Protein AF-A0A6B2CI81-F1 (afdb_monomer)

Foldseek 3Di:
DKDQDPQWIWDDDLVLNQWIWTFGCVCPPVTDTDIDRNQDCPHPPNVVDDHPPDDDHPVVVVVSVVVLVVVCVVVVHDSPDVDDDVVNVVQVVLVVVQVVVCVVVVHHDDRDD

Nearest PDB structures (foldseek):
  4h3v-assembly1_A  TM=9.592E-01  e=4.380E-09  Kribbella flavida DSM 17836
  5ya8-assembly1_D  TM=8.855E-01  e=7.552E-05  Paracoccus laeviglucosivorans
  6ktk-assembly1_A  TM=8.842E-01  e=1.184E-04  Paracoccus laeviglucosivorans
  5yaq-assembly1_D  TM=8.854E-01  e=1.739E-04  Paracoccus laeviglucosivorans
  5yab-assembly1_A  TM=8.801E-01  e=2.398E-04  Paracoccus laeviglucosivorans

Structure (mmCIF, N/CA/C/O backbone):
data_AF-A0A6B2CI81-F1
#
_entry.id   AF-A0A6B2CI81-F1
#
loop_
_atom_site.group_PDB
_atom_site.id
_atom_site.type_symbol
_atom_site.label_atom_id
_atom_site.label_alt_id
_atom_site.label_comp_id
_atom_site.label_asym_id
_atom_site.label_entity_id
_atom_site.label_seq_id
_atom_site.pdbx_PDB_ins_code
_atom_site.Cartn_x
_atom_site.Cartn_y
_atom_site.Cartn_z
_atom_site.occupancy
_atom_site.B_iso_or_equiv
_atom_site.auth_seq_id
_atom_site.auth_comp_id
_atom_site.auth_asym_id
_atom_site.auth_atom_id
_atom_site.pdbx_PDB_model_num
ATOM 1 N N . ILE A 1 1 ? -5.076 5.529 5.534 1.00 97.69 1 ILE A N 1
ATOM 2 C CA . ILE A 1 1 ? -4.877 4.213 6.193 1.00 97.69 1 ILE A CA 1
ATOM 3 C C . ILE A 1 1 ? -3.874 4.393 7.318 1.00 97.69 1 ILE A C 1
ATOM 5 O O . ILE A 1 1 ? -2.882 5.082 7.120 1.00 97.69 1 ILE A O 1
ATOM 9 N N . GLU A 1 2 ? -4.123 3.776 8.468 1.00 98.19 2 GLU A N 1
ATOM 10 C CA . GLU A 1 2 ? -3.184 3.719 9.588 1.00 98.19 2 GLU A CA 1
ATOM 11 C C . GLU A 1 2 ? -3.123 2.287 10.114 1.00 98.19 2 GLU A C 1
ATOM 13 O O . GLU A 1 2 ? -4.158 1.633 10.242 1.00 98.19 2 GLU A O 1
ATOM 18 N N . VAL A 1 3 ? -1.917 1.805 10.404 1.00 98.31 3 VAL A N 1
ATOM 19 C CA . VAL A 1 3 ? -1.693 0.495 11.020 1.00 98.31 3 VAL A CA 1
ATOM 20 C C . VAL A 1 3 ? -0.837 0.700 12.260 1.00 98.31 3 VAL A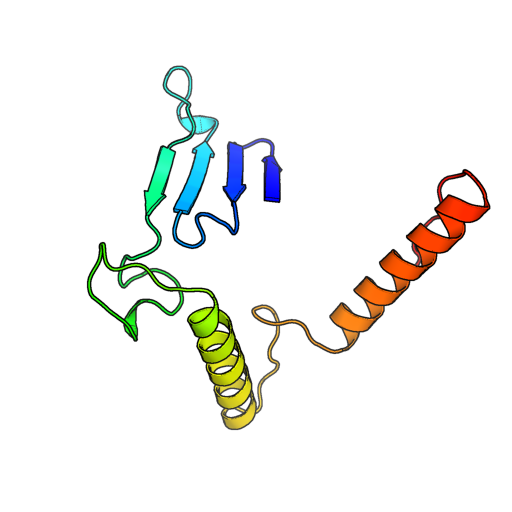 C 1
ATOM 22 O O . VAL A 1 3 ? 0.234 1.297 12.175 1.00 98.31 3 VAL A O 1
ATOM 25 N N . ASN A 1 4 ? -1.320 0.200 13.396 1.00 97.88 4 ASN A N 1
ATOM 26 C CA . ASN A 1 4 ? -0.668 0.291 14.699 1.00 97.88 4 ASN A CA 1
ATOM 27 C C . ASN A 1 4 ? -0.305 -1.115 15.180 1.00 97.88 4 ASN A C 1
ATOM 29 O O . ASN A 1 4 ? -1.167 -1.992 15.234 1.00 97.88 4 ASN A O 1
ATOM 33 N N . GLY A 1 5 ? 0.961 -1.324 15.530 1.00 97.06 5 GLY A N 1
ATOM 34 C CA . GLY A 1 5 ? 1.477 -2.580 16.062 1.00 97.06 5 GLY A CA 1
ATOM 35 C C . GLY A 1 5 ? 2.374 -2.354 17.276 1.00 97.06 5 GLY A C 1
ATOM 36 O O . GLY A 1 5 ? 2.690 -1.225 17.642 1.00 97.06 5 GLY A O 1
ATOM 37 N N . SER A 1 6 ? 2.819 -3.442 17.903 1.00 95.94 6 SER A N 1
ATOM 38 C CA . SER A 1 6 ? 3.682 -3.387 19.093 1.00 95.94 6 SER A CA 1
ATOM 39 C C . SER A 1 6 ? 5.051 -2.747 18.840 1.00 95.94 6 SER A C 1
ATOM 41 O O . SER A 1 6 ? 5.685 -2.274 19.777 1.00 95.94 6 SER A O 1
ATOM 43 N N . GLU A 1 7 ? 5.517 -2.732 17.590 1.00 96.19 7 GLU A N 1
ATOM 44 C CA . GLU A 1 7 ? 6.834 -2.203 17.212 1.00 96.19 7 GLU A CA 1
ATOM 45 C C . GLU A 1 7 ? 6.781 -0.799 16.594 1.00 96.19 7 GLU A C 1
ATOM 47 O O . GLU A 1 7 ? 7.825 -0.216 16.289 1.00 96.19 7 GLU A O 1
ATOM 52 N N . GLY A 1 8 ? 5.586 -0.231 16.425 1.00 96.62 8 GLY A N 1
ATOM 53 C CA . GLY A 1 8 ? 5.400 1.084 15.826 1.00 96.62 8 GLY A CA 1
ATOM 54 C C . GLY A 1 8 ? 4.134 1.193 14.987 1.00 96.62 8 GLY A C 1
ATOM 55 O O . GLY A 1 8 ? 3.261 0.321 15.011 1.00 96.62 8 GLY A O 1
ATOM 56 N N . SER A 1 9 ? 4.070 2.271 14.215 1.00 97.56 9 SER A N 1
ATOM 57 C CA . SER A 1 9 ? 2.898 2.652 13.437 1.00 97.56 9 SER A CA 1
ATOM 58 C C . SER A 1 9 ? 3.283 3.162 12.055 1.00 97.56 9 SER A C 1
ATOM 60 O O . SER A 1 9 ? 4.324 3.796 11.874 1.00 97.56 9 SER A O 1
ATOM 62 N N . ILE A 1 10 ? 2.412 2.938 11.074 1.00 98.12 10 ILE A N 1
ATOM 63 C CA . ILE A 1 10 ? 2.535 3.516 9.732 1.00 98.12 10 ILE A CA 1
ATOM 64 C C . ILE A 1 10 ? 1.243 4.217 9.324 1.00 98.12 10 ILE A C 1
ATOM 66 O O . ILE A 1 10 ? 0.150 3.742 9.640 1.00 98.12 10 ILE A O 1
ATOM 70 N N . ARG A 1 11 ? 1.364 5.334 8.601 1.00 98.44 11 ARG A N 1
ATOM 71 C CA . ARG A 1 11 ? 0.233 6.079 8.033 1.00 98.44 11 ARG A CA 1
ATOM 72 C C . ARG A 1 11 ? 0.457 6.384 6.564 1.00 98.44 11 ARG A C 1
ATOM 74 O O . ARG A 1 11 ? 1.562 6.718 6.140 1.00 98.44 11 ARG A O 1
ATOM 81 N N . PHE A 1 12 ? -0.629 6.286 5.813 1.00 98.50 12 PHE A N 1
ATOM 82 C CA . PHE A 1 12 ? -0.697 6.592 4.394 1.00 98.50 12 PHE A CA 1
ATOM 83 C C . PHE A 1 12 ? -1.951 7.414 4.094 1.00 98.50 12 PHE A C 1
ATOM 85 O O . PHE A 1 12 ? -3.045 7.084 4.567 1.00 98.50 12 PHE A O 1
ATOM 92 N N . ASP A 1 13 ? -1.790 8.437 3.263 1.00 98.00 13 ASP A N 1
ATOM 93 C CA . ASP A 1 13 ? -2.850 9.317 2.782 1.00 98.00 13 ASP A CA 1
ATOM 94 C C . ASP A 1 13 ? -2.778 9.395 1.253 1.00 98.00 13 ASP A C 1
ATOM 96 O O . ASP A 1 13 ? -1.734 9.727 0.692 1.00 98.00 13 ASP A O 1
ATOM 100 N N . LEU A 1 14 ? -3.887 9.088 0.576 1.00 97.38 14 LEU A N 1
ATOM 101 C CA . LEU A 1 14 ? -3.940 9.070 -0.884 1.00 97.38 14 LEU A CA 1
ATOM 102 C C . LEU A 1 14 ? -3.723 10.465 -1.487 1.00 97.38 14 LEU A C 1
ATOM 104 O O . LEU A 1 14 ? -3.135 10.570 -2.561 1.00 97.38 14 LEU A O 1
ATOM 108 N N . GLU A 1 15 ? -4.119 11.537 -0.793 1.00 97.44 15 GLU A N 1
ATOM 109 C CA . GLU A 1 15 ? -3.866 12.912 -1.251 1.00 97.44 15 GLU A CA 1
ATOM 110 C C . GLU A 1 15 ? -2.365 13.249 -1.270 1.00 97.44 15 GLU A C 1
ATOM 112 O O . GLU A 1 15 ? -1.926 14.155 -1.979 1.00 97.44 15 GLU A O 1
ATOM 117 N N . ARG A 1 16 ? -1.556 12.480 -0.531 1.00 97.44 16 ARG A N 1
ATOM 118 C CA . ARG A 1 16 ? -0.091 12.542 -0.505 1.00 97.44 16 ARG A CA 1
ATOM 119 C C . ARG A 1 16 ? 0.500 11.187 -0.901 1.00 97.44 16 ARG A C 1
ATOM 121 O O . ARG A 1 16 ? 1.350 10.649 -0.202 1.00 97.44 16 ARG 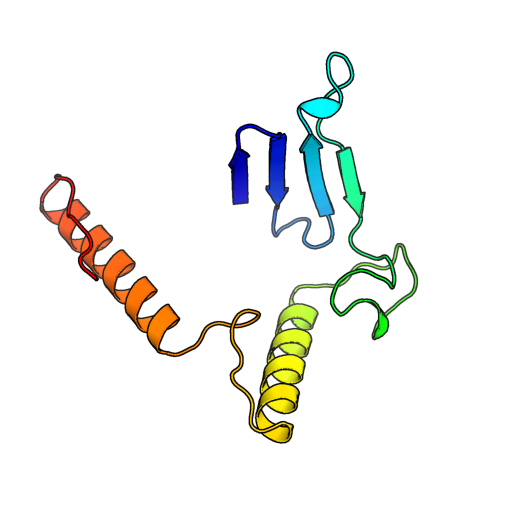A O 1
ATOM 128 N N . ILE A 1 17 ? 0.089 10.654 -2.057 1.00 97.00 17 ILE A N 1
ATOM 129 C CA . ILE A 1 17 ? 0.394 9.285 -2.536 1.00 97.00 17 ILE A CA 1
ATOM 130 C C . ILE A 1 17 ? 1.886 8.880 -2.520 1.00 97.00 17 ILE A C 1
ATOM 132 O O . ILE A 1 17 ? 2.206 7.695 -2.489 1.00 97.00 17 ILE A O 1
ATOM 136 N N . ASN A 1 18 ? 2.811 9.844 -2.522 1.00 98.12 18 ASN A N 1
ATOM 137 C CA . ASN A 1 18 ? 4.258 9.601 -2.502 1.00 98.12 18 ASN A CA 1
ATOM 138 C C . ASN A 1 18 ? 4.863 9.650 -1.094 1.00 98.12 18 ASN A C 1
ATOM 140 O O . ASN A 1 18 ? 6.082 9.584 -0.957 1.00 98.12 18 ASN A O 1
ATOM 144 N N . GLU A 1 19 ? 4.060 9.823 -0.050 1.00 98.31 19 GLU A N 1
ATOM 145 C CA . GLU A 1 19 ? 4.522 9.968 1.324 1.00 98.31 19 GLU A CA 1
ATOM 146 C C . GLU A 1 19 ? 4.049 8.783 2.169 1.00 98.31 19 GLU A C 1
ATOM 148 O O . GLU A 1 19 ? 2.879 8.404 2.149 1.00 98.31 19 GLU A O 1
ATOM 153 N N . LEU A 1 20 ? 4.971 8.206 2.940 1.00 98.31 20 LEU A N 1
ATOM 154 C CA . LEU A 1 20 ? 4.657 7.236 3.984 1.00 98.31 20 LEU A CA 1
ATOM 155 C C . LEU A 1 20 ? 5.172 7.774 5.313 1.00 98.31 20 LEU A C 1
ATOM 157 O O . LEU A 1 20 ? 6.359 8.083 5.442 1.00 98.31 20 LEU A O 1
ATOM 161 N N . GLU A 1 21 ? 4.303 7.880 6.308 1.00 98.31 21 GLU A N 1
ATOM 162 C CA . GLU A 1 21 ? 4.712 8.271 7.653 1.00 98.31 21 GLU A CA 1
ATOM 163 C C . GLU A 1 21 ? 4.980 7.018 8.482 1.00 98.31 21 GLU A C 1
ATOM 165 O O . GLU A 1 21 ? 4.153 6.107 8.534 1.00 98.31 21 GLU A O 1
ATOM 170 N N . VAL A 1 22 ? 6.141 6.967 9.133 1.00 97.69 22 VAL A N 1
ATOM 171 C CA . VAL A 1 22 ? 6.593 5.806 9.905 1.00 97.69 22 VAL A CA 1
ATOM 172 C C . VAL A 1 22 ? 7.010 6.246 11.299 1.00 97.69 22 VAL A C 1
ATOM 174 O O . VAL A 1 22 ? 7.849 7.130 11.447 1.00 97.69 22 VAL A O 1
ATOM 177 N N . HIS A 1 23 ? 6.462 5.599 12.318 1.00 96.94 23 HIS A N 1
ATOM 178 C CA . HIS A 1 23 ? 6.887 5.688 13.713 1.00 96.94 23 HIS A CA 1
ATOM 179 C C . HIS A 1 23 ? 7.391 4.311 14.142 1.00 96.94 23 HIS A C 1
ATOM 181 O O . HIS A 1 23 ? 6.720 3.316 13.883 1.00 96.94 23 HIS A O 1
ATOM 187 N N . LEU A 1 24 ? 8.569 4.234 14.766 1.00 96.56 24 LEU A N 1
ATOM 188 C CA . LEU A 1 24 ? 9.095 2.979 15.305 1.00 96.56 24 LEU A CA 1
ATOM 189 C C . LEU A 1 24 ? 9.294 3.105 16.815 1.00 96.56 24 LEU A C 1
ATOM 191 O O . LEU A 1 24 ? 9.990 4.005 17.282 1.00 96.56 24 LEU A O 1
ATOM 195 N N . ALA A 1 25 ? 8.751 2.157 17.577 1.00 93.38 25 ALA A N 1
ATOM 196 C CA . ALA A 1 25 ? 8.841 2.146 19.037 1.00 93.38 25 ALA A CA 1
ATOM 197 C C . ALA A 1 25 ? 10.292 2.024 19.538 1.00 93.38 25 ALA A C 1
ATOM 199 O O . ALA A 1 25 ? 10.641 2.569 20.584 1.00 93.38 25 ALA A O 1
ATOM 200 N N . LYS A 1 26 ? 11.164 1.367 18.760 1.00 94.19 26 LYS A N 1
ATOM 201 C CA . LYS A 1 26 ? 12.596 1.222 19.075 1.00 94.19 26 LYS A CA 1
ATOM 202 C C . LYS A 1 26 ? 13.359 2.550 19.142 1.00 94.19 26 LYS A C 1
ATOM 204 O O . LYS A 1 26 ? 14.455 2.575 19.690 1.00 94.19 26 LYS A O 1
ATOM 209 N N . ASP A 1 27 ? 12.796 3.625 18.585 1.00 91.56 27 ASP A N 1
ATOM 210 C CA . ASP A 1 27 ? 13.411 4.955 18.599 1.00 91.56 27 ASP A CA 1
ATOM 211 C C . ASP A 1 27 ? 13.248 5.643 19.983 1.00 91.56 27 ASP A C 1
ATOM 213 O O . ASP A 1 27 ? 13.840 6.694 20.232 1.00 91.56 27 ASP A O 1
ATOM 217 N N . GLY A 1 28 ? 12.496 5.034 20.917 1.00 89.44 28 GLY A N 1
ATOM 218 C CA . GLY A 1 28 ? 12.437 5.421 22.330 1.00 89.44 28 GLY A CA 1
ATOM 219 C C . GLY A 1 28 ? 11.877 6.826 22.567 1.00 89.44 28 GLY A C 1
ATOM 220 O O . GLY A 1 28 ? 10.848 7.205 22.008 1.00 89.44 28 GLY A O 1
ATOM 221 N N . GLU A 1 29 ? 12.559 7.614 23.401 1.00 87.25 29 GLU A N 1
ATOM 222 C CA . GLU A 1 29 ? 12.161 8.994 23.734 1.00 87.25 29 GLU A CA 1
ATOM 223 C C . GLU A 1 29 ? 12.236 9.960 22.540 1.00 87.25 29 GLU A C 1
ATOM 225 O O . GLU A 1 29 ? 11.590 11.004 22.551 1.00 87.25 29 GLU A O 1
ATOM 230 N N . LEU A 1 30 ? 12.981 9.603 21.488 1.00 85.81 30 LEU A N 1
ATOM 231 C CA . LEU A 1 30 ? 13.046 10.356 20.231 1.00 85.81 30 LEU A CA 1
ATOM 232 C C . LEU A 1 30 ? 12.046 9.833 19.191 1.00 85.81 30 LEU A C 1
ATOM 234 O O . LEU A 1 30 ? 12.108 10.219 18.021 1.00 85.81 30 LEU A O 1
ATOM 238 N N . SER A 1 31 ? 11.145 8.931 19.589 1.00 86.94 31 SER A N 1
ATOM 239 C CA . SER A 1 31 ? 10.180 8.349 18.668 1.00 86.94 31 SER A CA 1
ATOM 240 C C . SER A 1 31 ? 9.148 9.388 18.220 1.00 86.94 31 SER A C 1
ATOM 242 O O . SER A 1 31 ? 8.569 10.141 18.999 1.00 86.94 31 SER A O 1
ATOM 244 N N . GLY A 1 32 ? 8.923 9.424 16.913 1.00 93.19 32 GLY A N 1
ATOM 245 C CA . GLY A 1 32 ? 7.991 10.320 16.246 1.00 93.19 32 GLY A CA 1
ATOM 246 C C . GLY A 1 32 ? 7.725 9.807 14.838 1.00 93.19 32 GLY A C 1
ATOM 247 O O . GLY A 1 32 ? 8.501 9.007 14.305 1.00 93.19 32 GLY A O 1
ATOM 248 N N . PHE A 1 33 ? 6.619 10.236 14.234 1.00 96.69 33 PHE A N 1
ATOM 249 C CA . PHE A 1 33 ? 6.405 9.961 12.819 1.00 96.69 33 PHE A CA 1
ATOM 250 C C . PHE A 1 33 ? 7.456 10.712 12.005 1.00 96.69 33 PHE A C 1
ATOM 252 O O . PHE A 1 33 ? 7.563 11.936 12.071 1.00 96.69 33 PHE A O 1
ATOM 259 N N . ARG A 1 34 ? 8.228 9.969 11.215 1.00 96.12 34 ARG A N 1
ATOM 260 C CA . ARG A 1 34 ? 9.066 10.528 10.158 1.00 96.12 34 ARG A CA 1
ATOM 261 C C . ARG A 1 34 ? 8.404 10.286 8.816 1.00 96.12 34 ARG A C 1
ATOM 263 O O . ARG A 1 34 ? 7.888 9.201 8.549 1.00 96.12 34 ARG A O 1
ATOM 270 N N . ARG A 1 35 ? 8.469 11.292 7.953 1.00 97.31 35 ARG A N 1
ATOM 271 C CA . ARG A 1 35 ? 7.977 11.197 6.585 1.00 97.31 35 ARG A CA 1
ATOM 272 C C . ARG A 1 35 ? 9.048 10.606 5.675 1.00 97.31 35 ARG A C 1
ATOM 274 O O . ARG A 1 35 ? 10.144 11.152 5.566 1.00 97.31 35 ARG A O 1
ATOM 281 N N . ILE A 1 36 ? 8.702 9.532 4.981 1.00 97.81 36 ILE A N 1
ATOM 282 C CA . ILE A 1 36 ? 9.497 8.936 3.911 1.00 97.81 36 ILE A CA 1
ATOM 283 C C . ILE A 1 36 ? 8.891 9.373 2.579 1.00 97.81 36 ILE A C 1
ATOM 285 O O . ILE A 1 36 ? 7.747 9.042 2.279 1.00 97.81 36 ILE A O 1
ATOM 289 N N . LEU A 1 37 ? 9.668 10.093 1.766 1.00 98.06 37 LEU A N 1
ATOM 290 C CA . LEU A 1 37 ? 9.297 10.367 0.379 1.00 98.06 37 LEU A CA 1
ATOM 291 C C . LEU A 1 37 ? 9.611 9.131 -0.475 1.00 98.06 37 LEU A C 1
ATOM 293 O O . LEU A 1 37 ? 10.777 8.793 -0.709 1.00 98.06 37 LEU A O 1
ATOM 297 N N . VAL A 1 38 ? 8.570 8.455 -0.952 1.00 98.00 38 VAL A N 1
ATOM 298 C CA . VAL A 1 38 ? 8.628 7.175 -1.662 1.00 98.00 38 VAL A CA 1
ATOM 299 C C . VAL A 1 38 ? 9.005 7.380 -3.136 1.00 98.00 38 VAL A C 1
ATOM 301 O O . VAL A 1 38 ? 8.258 7.064 -4.049 1.00 98.00 38 VAL A O 1
ATOM 304 N N . THR A 1 39 ? 10.209 7.902 -3.378 1.00 97.69 39 THR A N 1
ATOM 305 C CA . THR A 1 39 ? 10.732 8.180 -4.736 1.00 97.69 39 THR A CA 1
ATOM 306 C C . THR A 1 39 ? 12.150 7.643 -4.970 1.00 97.69 39 THR A C 1
ATOM 308 O O . THR A 1 39 ? 12.759 7.896 -6.006 1.00 97.69 39 THR A O 1
ATOM 311 N N . GLN A 1 40 ? 12.711 6.885 -4.021 1.00 97.81 40 GLN A N 1
ATOM 312 C CA . GLN A 1 40 ? 14.017 6.247 -4.198 1.00 97.81 40 GLN A CA 1
ATOM 313 C C . GLN A 1 40 ? 13.941 5.1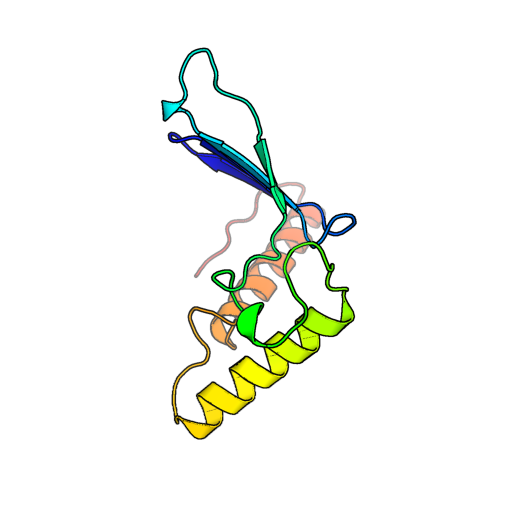16 -5.223 1.00 97.81 40 GLN A C 1
ATOM 315 O O . GLN A 1 40 ? 12.965 4.374 -5.267 1.00 97.81 40 GLN A O 1
ATOM 320 N N . ARG A 1 41 ? 15.014 4.916 -5.999 1.00 96.75 41 ARG A N 1
ATOM 321 C CA . ARG A 1 41 ? 15.090 3.854 -7.025 1.00 96.75 41 ARG A CA 1
ATOM 322 C C . ARG A 1 41 ? 14.898 2.439 -6.474 1.00 96.75 41 ARG A C 1
ATOM 324 O O . ARG A 1 41 ? 14.508 1.546 -7.219 1.00 96.75 41 ARG A O 1
ATOM 331 N N . THR A 1 42 ? 15.212 2.234 -5.197 1.00 97.06 42 THR A N 1
ATOM 332 C CA . THR A 1 42 ? 15.042 0.959 -4.491 1.00 97.06 42 THR A CA 1
ATOM 333 C C . THR A 1 42 ? 13.604 0.708 -4.049 1.00 97.06 42 THR A C 1
ATOM 335 O O . THR A 1 42 ? 13.279 -0.422 -3.695 1.00 97.06 42 THR A O 1
ATOM 338 N N . HIS A 1 43 ? 12.735 1.722 -4.066 1.00 97.19 43 HIS A N 1
ATOM 339 C CA . HIS A 1 43 ? 11.326 1.534 -3.750 1.00 97.19 43 HIS A CA 1
ATOM 340 C C . HIS A 1 43 ? 10.609 0.757 -4.870 1.00 97.19 43 HIS A C 1
ATOM 342 O O . HIS A 1 43 ? 11.023 0.830 -6.035 1.00 97.19 43 HIS A O 1
AT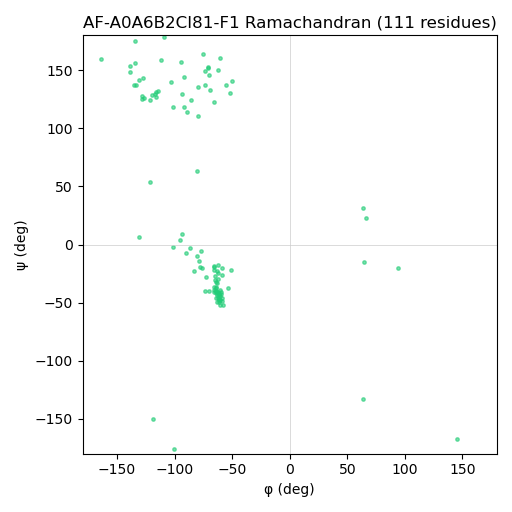OM 348 N N . PRO A 1 44 ? 9.535 0.013 -4.543 1.00 95.25 44 PRO A N 1
ATOM 349 C CA . PRO A 1 44 ? 8.801 -0.791 -5.519 1.00 95.25 44 PRO A CA 1
ATOM 350 C C . PRO A 1 44 ? 8.392 0.021 -6.751 1.00 95.25 44 PRO A C 1
ATOM 352 O O . PRO A 1 44 ? 7.851 1.109 -6.624 1.00 95.25 44 PRO A O 1
ATOM 355 N N . TYR A 1 45 ? 8.671 -0.503 -7.946 1.00 95.94 45 TYR A N 1
ATOM 356 C CA . TYR A 1 45 ? 8.388 0.116 -9.254 1.00 95.94 45 TYR A CA 1
ATOM 357 C C . TYR A 1 45 ? 9.130 1.427 -9.589 1.00 95.94 45 TYR A C 1
ATOM 359 O O . TYR A 1 45 ? 9.224 1.768 -10.767 1.00 95.94 45 TYR A O 1
ATOM 367 N N . LEU A 1 46 ? 9.750 2.124 -8.630 1.00 97.00 46 LEU A N 1
ATOM 368 C CA . LEU A 1 46 ? 10.365 3.442 -8.861 1.00 97.00 46 LEU A CA 1
ATOM 369 C C . LEU A 1 46 ? 11.567 3.419 -9.820 1.00 97.00 46 LEU A C 1
ATOM 371 O O . LEU A 1 46 ? 11.864 4.428 -10.455 1.00 97.00 46 LEU A O 1
ATOM 375 N N . ARG A 1 47 ? 12.234 2.270 -10.002 1.00 96.56 47 ARG A N 1
ATOM 376 C CA . ARG A 1 47 ? 13.346 2.128 -10.965 1.00 96.56 47 ARG A CA 1
ATOM 377 C C . ARG A 1 47 ? 12.969 2.436 -12.422 1.00 96.56 47 ARG A C 1
ATOM 379 O O . ARG A 1 47 ? 13.869 2.666 -13.224 1.00 96.56 47 ARG A O 1
ATOM 386 N N . PHE A 1 48 ? 11.680 2.385 -12.756 1.00 96.25 48 PHE A N 1
ATOM 387 C CA . PHE A 1 48 ? 11.162 2.593 -14.111 1.00 96.25 48 PHE A CA 1
ATOM 388 C C . PHE A 1 48 ? 10.817 4.052 -14.421 1.00 96.25 48 PHE A C 1
ATOM 390 O O . PHE A 1 48 ? 10.494 4.365 -15.563 1.00 96.25 48 PHE A O 1
ATOM 397 N N . TRP A 1 49 ? 10.874 4.927 -13.418 1.00 97.50 49 TRP A N 1
ATOM 398 C CA . TRP A 1 49 ? 10.372 6.293 -13.510 1.00 97.50 49 TRP A CA 1
ATOM 399 C C . TRP A 1 49 ? 11.492 7.319 -13.291 1.00 97.50 49 TRP A C 1
ATOM 401 O O . TRP A 1 49 ? 12.658 7.103 -13.633 1.00 97.50 49 TRP A O 1
ATOM 411 N N . TRP A 1 50 ? 11.111 8.474 -12.760 1.00 98.00 50 TRP A N 1
ATOM 412 C CA . TRP A 1 50 ? 11.935 9.659 -12.602 1.00 98.00 50 TRP A CA 1
ATOM 413 C C . TRP A 1 50 ? 12.952 9.546 -11.447 1.00 98.00 50 TRP A C 1
ATOM 415 O O . TRP A 1 50 ? 12.837 8.673 -10.584 1.00 98.00 50 TRP A O 1
ATOM 425 N N . PRO A 1 51 ? 13.972 10.426 -11.400 1.00 97.44 51 PRO A N 1
ATOM 426 C CA . PRO A 1 51 ? 14.901 10.501 -10.272 1.00 97.44 51 PRO A CA 1
ATOM 427 C C . PRO A 1 51 ? 14.215 10.839 -8.930 1.00 97.44 51 PRO A C 1
ATOM 429 O O . PRO A 1 51 ? 13.140 11.444 -8.931 1.00 97.44 51 PRO A O 1
ATOM 432 N N . PRO A 1 52 ? 14.862 10.549 -7.780 1.00 98.00 52 PRO A N 1
ATOM 433 C CA . PRO A 1 52 ? 14.320 10.876 -6.459 1.00 98.00 52 PRO A CA 1
ATOM 434 C C . PRO A 1 52 ? 13.862 12.335 -6.335 1.00 98.00 52 PRO A C 1
ATOM 436 O O . PRO A 1 52 ? 14.506 13.243 -6.858 1.00 98.00 52 PRO A O 1
ATOM 439 N N . GLY A 1 53 ? 12.739 12.552 -5.647 1.00 96.81 53 GLY A N 1
ATOM 440 C CA . GLY A 1 53 ? 12.082 13.858 -5.522 1.00 96.81 53 GLY A CA 1
ATOM 441 C C . GLY A 1 53 ? 10.972 14.120 -6.546 1.00 96.81 53 GLY A C 1
ATOM 442 O O . GLY A 1 53 ? 10.107 14.953 -6.290 1.00 96.81 53 GLY A O 1
ATOM 443 N N . HIS A 1 54 ? 10.948 13.395 -7.667 1.00 98.00 54 HIS A N 1
ATOM 444 C CA . HIS A 1 54 ? 9.911 13.534 -8.689 1.00 98.00 54 HIS A CA 1
ATOM 445 C C . HIS A 1 54 ? 8.751 12.593 -8.374 1.00 98.00 54 HIS A C 1
ATOM 447 O O . HIS A 1 54 ? 8.905 11.372 -8.362 1.00 98.00 54 HIS A O 1
ATOM 453 N N . VAL A 1 55 ? 7.603 13.187 -8.071 1.00 97.25 55 VAL A N 1
ATOM 454 C CA . VAL A 1 55 ? 6.413 12.479 -7.604 1.00 97.25 55 VAL A CA 1
ATOM 455 C C . VAL A 1 55 ? 5.717 11.713 -8.727 1.00 97.25 55 VAL A C 1
ATOM 457 O O . VAL A 1 55 ? 5.738 12.129 -9.885 1.00 97.25 55 VAL A O 1
ATOM 460 N N . LEU A 1 56 ? 5.076 10.604 -8.365 1.00 98.06 56 LEU A N 1
ATOM 461 C CA . LEU A 1 56 ? 4.121 9.894 -9.210 1.00 98.06 56 LEU A CA 1
ATOM 462 C C . LEU A 1 56 ? 2.689 10.346 -8.894 1.00 98.06 56 LEU A C 1
ATOM 464 O O . LEU A 1 56 ? 2.402 10.840 -7.803 1.00 98.06 56 LEU A O 1
ATOM 468 N N . GLY A 1 57 ? 1.791 10.156 -9.851 1.00 97.56 57 GLY A N 1
ATOM 469 C CA . GLY A 1 57 ? 0.354 10.390 -9.710 1.00 97.56 57 GLY A CA 1
ATOM 470 C C . GLY A 1 57 ? -0.472 9.101 -9.697 1.00 97.56 57 GLY A C 1
ATOM 471 O O . GLY A 1 57 ? 0.058 7.996 -9.847 1.00 97.56 57 GLY A O 1
ATOM 472 N N . TRP A 1 58 ? -1.787 9.262 -9.538 1.00 97.62 58 TRP A N 1
ATOM 473 C CA . TRP A 1 58 ? -2.774 8.177 -9.522 1.00 97.62 58 TRP A CA 1
ATOM 474 C C . TRP A 1 58 ? -2.689 7.266 -10.754 1.00 97.62 58 TRP A C 1
ATOM 476 O O . TRP A 1 58 ? -2.790 6.055 -10.637 1.00 97.62 58 TRP A O 1
ATOM 486 N N . GLU A 1 59 ? -2.424 7.816 -11.933 1.00 97.81 59 GLU A N 1
ATOM 487 C CA . GLU A 1 59 ? -2.314 7.081 -13.194 1.00 97.81 59 GLU A CA 1
ATOM 488 C C . GLU A 1 59 ? -1.173 6.046 -13.213 1.00 97.81 59 GLU A C 1
ATOM 490 O O . GLU A 1 59 ? -1.227 5.054 -13.946 1.00 97.81 59 GLU A O 1
ATOM 495 N N . HIS A 1 60 ? -0.143 6.239 -12.384 1.00 98.25 60 HIS A N 1
ATOM 496 C CA . HIS A 1 60 ? 0.998 5.330 -12.329 1.00 98.25 60 HIS A CA 1
ATOM 497 C C . HIS A 1 60 ? 0.627 4.004 -11.656 1.00 98.25 60 HIS A C 1
ATOM 499 O O . HIS A 1 60 ? 1.205 2.978 -12.013 1.00 98.25 60 HIS A O 1
ATOM 505 N N . THR A 1 61 ? -0.359 3.999 -10.749 1.00 96.50 61 THR A N 1
ATOM 506 C CA . THR A 1 61 ? -0.807 2.779 -10.058 1.00 96.50 61 THR A CA 1
ATOM 507 C C . THR A 1 61 ? -1.365 1.759 -11.053 1.00 96.50 61 THR A C 1
ATOM 509 O O . THR A 1 61 ? -0.996 0.590 -10.995 1.00 96.50 61 THR A O 1
ATOM 512 N N . PHE A 1 62 ? -2.129 2.213 -12.052 1.00 97.88 62 PHE A N 1
ATOM 513 C CA . PHE A 1 62 ? -2.641 1.366 -13.136 1.00 97.88 62 PHE A CA 1
ATOM 514 C C . PHE A 1 62 ? -1.523 0.819 -14.018 1.00 97.88 62 PHE A C 1
ATOM 516 O O . PHE A 1 62 ? -1.557 -0.337 -14.435 1.00 97.88 62 PHE A O 1
ATOM 523 N N . THR A 1 63 ? -0.502 1.634 -14.299 1.00 98.44 63 THR A N 1
ATOM 524 C CA . THR A 1 63 ? 0.654 1.153 -15.064 1.00 98.44 63 THR A CA 1
ATOM 525 C C . THR A 1 63 ? 1.389 0.056 -14.292 1.00 98.44 63 THR A C 1
ATOM 527 O O . THR A 1 63 ? 1.796 -0.941 -14.888 1.00 98.44 63 THR A O 1
ATOM 530 N N . HIS A 1 64 ? 1.539 0.203 -12.970 1.00 97.75 64 HIS A N 1
ATOM 531 C CA . HIS A 1 64 ? 2.159 -0.820 -12.119 1.00 97.75 64 HIS A CA 1
ATOM 532 C C . HIS A 1 64 ? 1.310 -2.093 -12.060 1.00 97.75 64 HIS A C 1
ATOM 534 O O . HIS A 1 64 ? 1.865 -3.184 -12.168 1.00 97.75 64 HIS A O 1
ATOM 540 N N . GLU A 1 65 ? -0.014 -1.961 -11.965 1.00 97.75 65 GLU A N 1
ATOM 541 C CA . GLU A 1 65 ? -0.959 -3.083 -11.965 1.00 97.75 65 GLU A CA 1
ATOM 542 C C . GLU A 1 65 ? -0.872 -3.900 -13.262 1.00 97.75 65 GLU A C 1
ATOM 544 O O . GLU A 1 65 ? -0.642 -5.111 -13.224 1.00 97.75 65 GLU A O 1
ATOM 549 N N . VAL A 1 66 ? -0.969 -3.239 -14.422 1.00 97.81 66 VAL A N 1
ATOM 550 C CA . VAL A 1 66 ? -0.882 -3.902 -15.732 1.00 97.81 66 VAL A CA 1
ATOM 551 C C . VAL A 1 66 ? 0.497 -4.527 -15.941 1.00 97.81 66 VAL A C 1
ATOM 553 O O . VAL A 1 66 ? 0.592 -5.657 -16.422 1.00 97.81 66 VAL A O 1
ATOM 556 N N . TYR A 1 67 ? 1.569 -3.829 -15.552 1.00 97.81 67 TYR A N 1
ATOM 557 C CA . TYR A 1 67 ? 2.926 -4.370 -15.619 1.00 97.81 67 TYR A CA 1
ATOM 558 C C . TYR A 1 67 ? 3.060 -5.657 -14.799 1.00 97.81 67 TYR A C 1
ATOM 560 O O . TYR A 1 67 ? 3.570 -6.654 -15.316 1.00 97.81 67 TYR A O 1
ATOM 568 N N . HIS A 1 68 ? 2.590 -5.658 -13.549 1.00 97.69 68 HIS A N 1
ATOM 569 C CA . HIS A 1 68 ? 2.644 -6.833 -12.679 1.00 97.69 68 HIS A CA 1
ATOM 570 C C . HIS A 1 68 ? 1.846 -7.998 -13.267 1.00 97.69 68 HIS A C 1
ATOM 572 O O . HIS A 1 68 ? 2.387 -9.092 -13.426 1.00 97.69 68 HIS A O 1
ATOM 578 N N . PHE A 1 69 ? 0.599 -7.750 -13.676 1.00 97.94 69 PHE A N 1
ATOM 579 C CA . PHE A 1 69 ? -0.269 -8.771 -14.262 1.00 97.94 69 PHE A CA 1
ATOM 580 C C . PHE A 1 69 ? 0.344 -9.411 -15.514 1.00 97.94 69 PHE A C 1
ATOM 582 O O . PHE A 1 69 ? 0.479 -10.634 -15.582 1.00 97.94 69 PHE A O 1
ATOM 589 N N . LEU A 1 70 ? 0.767 -8.599 -16.489 1.00 98.25 70 LEU A N 1
ATOM 590 C CA . LEU A 1 70 ? 1.339 -9.106 -17.738 1.00 98.25 70 LEU A CA 1
ATOM 591 C C . LEU A 1 70 ? 2.667 -9.835 -17.508 1.00 98.25 70 LEU A C 1
ATOM 593 O O . LEU A 1 70 ? 2.923 -10.849 -18.155 1.00 98.25 70 LEU A O 1
ATOM 597 N N . THR A 1 71 ? 3.489 -9.359 -16.568 1.00 97.81 71 THR A N 1
ATOM 598 C CA . THR A 1 71 ? 4.746 -10.027 -16.199 1.00 97.81 71 THR A CA 1
ATOM 599 C C . THR A 1 71 ? 4.469 -11.415 -15.623 1.00 97.81 71 THR A C 1
ATOM 601 O O . THR A 1 71 ? 5.046 -12.399 -16.080 1.00 97.81 71 THR A O 1
ATOM 604 N N . ARG A 1 72 ? 3.545 -11.526 -14.662 1.00 97.94 72 ARG A N 1
ATOM 605 C CA . ARG A 1 72 ? 3.186 -12.807 -14.035 1.00 97.94 72 ARG A CA 1
ATOM 606 C C . 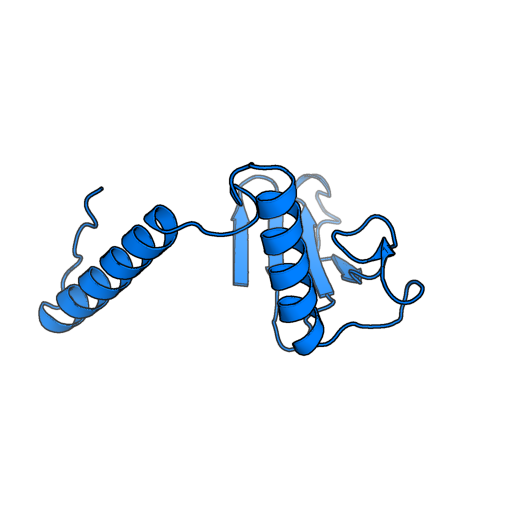ARG A 1 72 ? 2.554 -13.779 -15.025 1.00 97.94 72 ARG A C 1
ATOM 608 O O . ARG A 1 72 ? 2.915 -14.954 -15.031 1.00 97.94 72 ARG A O 1
ATOM 615 N N . LEU A 1 73 ? 1.701 -13.274 -15.916 1.00 97.44 73 LEU A N 1
ATOM 616 C CA . LEU A 1 73 ? 1.111 -14.053 -17.001 1.00 97.44 73 LEU A CA 1
ATOM 617 C C . LEU A 1 73 ? 2.182 -14.625 -17.939 1.00 97.44 73 LEU A C 1
ATOM 619 O O . LEU A 1 73 ? 2.159 -15.818 -18.233 1.00 97.44 73 LEU A O 1
ATOM 623 N N . ALA A 1 74 ? 3.137 -13.799 -18.376 1.00 98.44 74 ALA A N 1
ATOM 624 C CA . ALA A 1 74 ? 4.234 -14.233 -19.241 1.00 98.44 74 ALA A CA 1
ATOM 625 C C . ALA A 1 74 ? 5.153 -15.264 -18.559 1.00 98.44 74 ALA A C 1
ATOM 627 O O . ALA A 1 74 ? 5.689 -16.150 -19.220 1.00 98.44 74 ALA A O 1
ATOM 628 N N . GLU A 1 75 ? 5.313 -15.173 -17.237 1.00 98.06 75 GLU A N 1
ATOM 629 C CA . GLU A 1 75 ? 6.065 -16.138 -16.430 1.00 98.06 75 GLU A CA 1
ATOM 630 C C . GLU A 1 75 ? 5.277 -17.416 -16.092 1.00 98.06 75 GLU A C 1
ATOM 632 O O . GLU A 1 75 ? 5.860 -18.354 -15.545 1.00 98.06 75 GLU A O 1
ATOM 637 N N . GLY A 1 76 ? 3.969 -17.464 -16.369 1.00 97.62 76 GLY A N 1
ATOM 638 C CA . GLY A 1 76 ? 3.095 -18.559 -15.945 1.00 97.62 76 GLY A CA 1
ATOM 639 C C . GLY A 1 76 ? 2.974 -18.687 -14.421 1.00 97.62 76 GLY A C 1
ATOM 640 O O . GLY A 1 76 ? 2.840 -19.799 -13.910 1.00 97.62 76 GLY A O 1
ATOM 641 N N . LYS A 1 77 ? 3.068 -17.572 -13.685 1.00 97.50 77 LYS A N 1
ATOM 642 C CA . LYS A 1 77 ? 2.999 -17.529 -12.215 1.00 97.50 77 LYS A CA 1
ATOM 643 C C . LYS A 1 77 ? 1.729 -16.843 -11.725 1.00 97.50 77 LYS A C 1
ATOM 645 O O . LYS A 1 77 ? 1.122 -16.048 -12.436 1.00 97.50 77 LYS A O 1
ATOM 650 N N . ASP A 1 78 ? 1.369 -17.135 -10.476 1.00 95.94 78 ASP A N 1
ATOM 651 C CA . ASP A 1 78 ? 0.313 -16.412 -9.767 1.00 95.94 78 ASP A CA 1
ATOM 652 C C . ASP A 1 78 ? 0.694 -14.928 -9.592 1.00 95.94 78 ASP A C 1
ATOM 654 O O . ASP A 1 78 ? 1.874 -14.572 -9.508 1.00 95.94 78 ASP A O 1
ATOM 658 N N . VAL A 1 79 ? -0.319 -14.063 -9.551 1.00 96.25 79 VAL A N 1
ATOM 659 C CA . VAL A 1 79 ? -0.178 -12.634 -9.252 1.00 96.25 79 VAL A CA 1
ATOM 660 C C . VAL A 1 79 ? 0.030 -12.371 -7.760 1.00 96.25 79 VAL A C 1
ATOM 662 O O . VAL A 1 79 ? 0.545 -11.313 -7.395 1.00 96.25 79 VAL A O 1
ATOM 665 N N . ALA A 1 80 ? -0.339 -13.329 -6.910 1.00 95.38 80 ALA A N 1
ATOM 666 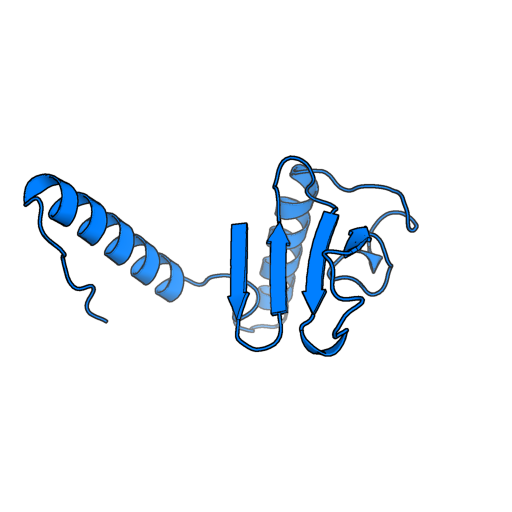C CA . ALA A 1 80 ? -0.143 -13.267 -5.473 1.00 95.38 80 ALA A CA 1
ATOM 667 C C . ALA A 1 80 ? 1.344 -13.412 -5.066 1.00 95.38 80 ALA A C 1
ATOM 669 O O . ALA A 1 80 ? 2.109 -14.101 -5.749 1.00 95.38 80 ALA A O 1
ATOM 670 N N . PRO A 1 81 ? 1.750 -12.836 -3.915 1.00 93.50 81 PRO A N 1
ATOM 671 C CA . PRO A 1 81 ? 0.941 -12.041 -2.982 1.00 93.50 81 PRO A CA 1
ATOM 672 C C . PRO A 1 81 ? 0.858 -10.545 -3.332 1.00 93.50 81 PRO A C 1
ATOM 674 O O . PRO A 1 81 ? 0.195 -9.802 -2.614 1.00 93.50 81 PRO A O 1
ATOM 677 N N . GLU A 1 82 ? 1.543 -10.070 -4.379 1.00 92.81 82 GLU A N 1
ATOM 678 C CA . GLU A 1 82 ? 1.645 -8.626 -4.642 1.00 92.81 82 GLU A CA 1
ATOM 679 C C . GLU A 1 82 ? 0.392 -8.010 -5.283 1.00 92.81 82 GLU A C 1
ATOM 681 O O . GLU A 1 82 ? 0.211 -6.796 -5.201 1.00 92.81 82 GLU A O 1
ATOM 686 N N . ALA A 1 83 ? -0.475 -8.820 -5.895 1.00 95.31 83 ALA A N 1
ATOM 687 C CA . ALA A 1 83 ? -1.795 -8.398 -6.352 1.00 95.31 83 ALA A CA 1
ATOM 688 C C . ALA A 1 83 ? -2.873 -9.415 -5.956 1.00 95.31 83 ALA A C 1
ATOM 690 O O . ALA A 1 83 ? -2.590 -10.595 -5.739 1.00 95.31 83 ALA A O 1
ATOM 691 N N . ALA A 1 84 ? -4.112 -8.933 -5.866 1.00 95.44 84 ALA A N 1
ATOM 692 C CA . ALA A 1 84 ? -5.263 -9.728 -5.461 1.00 95.44 84 ALA A CA 1
ATOM 693 C C . ALA A 1 84 ? -5.696 -10.698 -6.568 1.00 95.44 84 ALA A C 1
ATOM 695 O O . ALA A 1 84 ? -5.795 -10.325 -7.738 1.00 95.44 84 ALA A O 1
ATOM 696 N N . ASN A 1 85 ? -6.013 -11.933 -6.187 1.00 95.50 85 ASN A N 1
ATOM 697 C CA . ASN A 1 85 ? -6.654 -12.905 -7.067 1.00 95.50 85 ASN A CA 1
ATOM 698 C C . ASN A 1 85 ? -8.168 -13.001 -6.782 1.00 95.50 85 ASN A C 1
ATOM 700 O O . ASN A 1 85 ? -8.735 -12.280 -5.959 1.00 95.50 85 ASN A O 1
ATOM 704 N N . PHE A 1 86 ? -8.859 -13.918 -7.463 1.00 95.69 86 PHE A N 1
ATOM 705 C CA . PHE A 1 86 ? -10.309 -14.082 -7.293 1.00 95.69 86 PHE A CA 1
ATOM 706 C C . PHE A 1 86 ? -10.730 -14.549 -5.894 1.00 95.69 86 PHE A C 1
ATOM 708 O O . PHE A 1 86 ? -11.839 -14.233 -5.465 1.00 95.69 86 PHE A O 1
ATOM 715 N N . ARG A 1 87 ? -9.876 -15.273 -5.161 1.00 95.31 87 ARG A N 1
ATOM 716 C CA . ARG A 1 87 ? -10.172 -15.676 -3.777 1.00 95.31 87 ARG A CA 1
ATOM 717 C C . ARG A 1 87 ? -10.141 -14.469 -2.845 1.00 95.31 87 ARG A C 1
ATOM 719 O O . ARG A 1 87 ? -11.022 -14.348 -1.998 1.00 95.31 87 ARG A O 1
ATOM 726 N N . ASP A 1 88 ? -9.191 -13.559 -3.047 1.00 96.12 88 ASP A N 1
ATOM 727 C CA . ASP A 1 88 ? -9.136 -12.293 -2.312 1.00 96.12 88 ASP A CA 1
ATOM 728 C C . ASP A 1 88 ? -10.377 -11.437 -2.610 1.00 96.12 88 ASP A C 1
ATOM 730 O O . ASP A 1 88 ? -11.020 -10.930 -1.690 1.00 96.12 88 ASP A O 1
ATOM 734 N N . GLY A 1 89 ? -10.783 -11.363 -3.885 1.00 96.00 89 GLY A N 1
ATOM 735 C CA . GLY A 1 89 ? -12.016 -10.687 -4.299 1.00 96.00 89 GLY A CA 1
ATOM 736 C C . GLY A 1 89 ? -13.273 -11.264 -3.637 1.00 96.00 89 GLY A C 1
ATOM 737 O O . GLY A 1 89 ? -14.086 -10.516 -3.096 1.00 96.00 89 GLY A O 1
ATOM 738 N N . LEU A 1 90 ? -13.414 -12.595 -3.598 1.00 96.31 90 LEU A N 1
ATOM 739 C CA . LEU A 1 90 ? -14.519 -13.261 -2.898 1.00 96.31 90 LEU A CA 1
ATOM 740 C C . LEU A 1 90 ? -14.537 -12.916 -1.403 1.00 96.31 90 LEU A C 1
ATOM 742 O O . LEU A 1 90 ? -15.600 -12.651 -0.839 1.00 96.31 90 LEU A O 1
ATOM 746 N N . ARG A 1 91 ? -13.367 -12.893 -0.757 1.00 96.19 91 ARG A N 1
ATOM 747 C CA . ARG A 1 91 ? -13.255 -12.538 0.661 1.00 96.19 91 ARG A CA 1
ATOM 748 C C . ARG A 1 91 ? -13.723 -11.106 0.923 1.00 96.19 91 ARG A C 1
ATOM 750 O O . ARG A 1 91 ? -14.456 -10.883 1.882 1.00 96.19 91 ARG A O 1
ATOM 757 N N . VAL A 1 92 ? -13.359 -10.158 0.058 1.00 96.75 92 VAL A N 1
ATOM 758 C CA . VAL A 1 92 ? -13.843 -8.769 0.139 1.00 96.75 92 VAL A CA 1
ATOM 759 C C . VAL A 1 92 ? -15.361 -8.700 -0.022 1.00 96.75 92 VAL A C 1
ATOM 761 O O . VAL A 1 92 ? -16.019 -8.024 0.766 1.00 96.75 92 VAL A O 1
ATOM 764 N N . MET A 1 93 ? -15.936 -9.439 -0.972 1.00 97.06 93 MET A N 1
ATOM 765 C CA . MET A 1 93 ? -17.391 -9.452 -1.164 1.00 97.06 93 MET A CA 1
ATOM 766 C C . MET A 1 93 ? -18.147 -9.957 0.069 1.00 97.06 93 MET A C 1
ATOM 768 O O . MET A 1 93 ? -19.151 -9.360 0.443 1.00 97.06 93 MET A O 1
ATOM 772 N N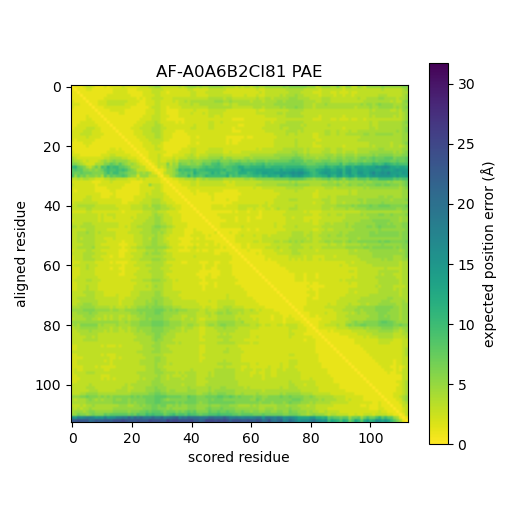 . ARG A 1 94 ? -17.635 -10.984 0.758 1.00 96.69 94 ARG A N 1
ATOM 773 C CA . ARG A 1 94 ? -18.221 -11.468 2.022 1.00 96.69 94 ARG A CA 1
ATOM 774 C C . ARG A 1 94 ? -18.152 -10.435 3.146 1.00 96.69 94 ARG A C 1
ATOM 776 O O . ARG A 1 94 ? -19.083 -10.327 3.935 1.00 96.69 94 ARG A O 1
ATOM 783 N N . ILE A 1 95 ? -17.067 -9.656 3.217 1.00 97.38 95 ILE A N 1
ATOM 784 C CA . ILE A 1 95 ? -16.965 -8.536 4.166 1.00 97.38 95 ILE A CA 1
ATOM 785 C C . ILE A 1 95 ? -18.046 -7.490 3.855 1.00 97.38 95 ILE A C 1
ATOM 787 O O . ILE A 1 95 ? -18.728 -7.031 4.768 1.00 97.38 95 ILE A O 1
ATOM 791 N N . ILE A 1 96 ? -18.224 -7.132 2.578 1.00 97.44 96 ILE A N 1
ATOM 792 C CA . ILE A 1 96 ? -19.240 -6.160 2.139 1.00 97.44 96 ILE A CA 1
ATOM 793 C C . ILE A 1 96 ? -20.653 -6.643 2.497 1.00 97.44 96 ILE A C 1
ATOM 795 O O . ILE A 1 96 ? -21.447 -5.866 3.026 1.00 97.44 96 ILE A O 1
ATOM 799 N N . GLU A 1 97 ? -20.952 -7.920 2.262 1.00 97.44 97 GLU A N 1
ATOM 800 C CA . GLU A 1 97 ? -22.237 -8.535 2.612 1.00 97.44 97 GLU A CA 1
ATOM 801 C C . GLU A 1 97 ? -22.497 -8.499 4.126 1.00 97.44 97 GLU A C 1
ATOM 803 O O . GLU A 1 97 ? -23.550 -8.036 4.561 1.00 97.44 97 GLU A O 1
ATOM 808 N N . ALA A 1 98 ? -21.509 -8.878 4.941 1.00 97.44 98 ALA A N 1
ATOM 809 C CA . ALA A 1 98 ? -21.634 -8.838 6.397 1.00 97.44 98 ALA A CA 1
ATOM 810 C C . ALA A 1 98 ? -21.823 -7.410 6.945 1.00 97.44 98 ALA A C 1
ATOM 812 O O . ALA A 1 98 ? -22.528 -7.218 7.936 1.00 97.44 98 ALA A O 1
ATOM 813 N N . ILE A 1 99 ? -21.221 -6.395 6.309 1.00 97.81 99 ILE A N 1
ATOM 814 C CA . ILE A 1 99 ? -21.447 -4.982 6.659 1.00 97.81 99 ILE A CA 1
ATOM 815 C C . ILE A 1 99 ? -22.905 -4.590 6.396 1.00 97.81 99 ILE A C 1
ATOM 817 O O . ILE A 1 99 ? -23.524 -3.963 7.259 1.00 97.81 99 ILE A O 1
ATOM 821 N N . ALA A 1 100 ? -23.454 -4.965 5.238 1.00 98.00 100 ALA A N 1
ATOM 822 C CA . ALA A 1 100 ? -24.848 -4.690 4.901 1.00 98.00 100 ALA A CA 1
ATOM 823 C C . ALA A 1 100 ? -25.805 -5.371 5.896 1.00 98.00 100 ALA A C 1
ATOM 825 O O . ALA A 1 100 ? -26.656 -4.702 6.481 1.00 98.00 100 ALA A O 1
ATOM 826 N N . GLU A 1 101 ? -25.594 -6.659 6.184 1.00 97.88 101 GLU A N 1
ATOM 827 C CA . GLU A 1 101 ? -26.405 -7.413 7.150 1.00 97.88 101 GLU A CA 1
ATOM 828 C C . GLU A 1 101 ? -26.321 -6.816 8.568 1.00 97.88 101 GLU A C 1
ATOM 830 O O . GLU A 1 101 ? -27.330 -6.658 9.260 1.00 97.88 101 GLU A O 1
ATOM 835 N N . SER A 1 102 ? -25.119 -6.432 9.005 1.00 98.38 102 SER A N 1
ATOM 836 C CA . SER A 1 102 ? -24.896 -5.784 10.302 1.00 98.38 102 SER A CA 1
ATOM 837 C C . SER A 1 102 ? -25.676 -4.472 10.422 1.00 98.38 102 SER A C 1
ATOM 839 O O . SER A 1 102 ? -26.296 -4.210 11.457 1.00 98.38 102 SER A O 1
ATOM 841 N N . SER A 1 103 ? -25.711 -3.675 9.347 1.00 98.44 103 SER A N 1
ATOM 842 C CA . SER A 1 103 ? -26.464 -2.418 9.296 1.00 98.44 103 SER A CA 1
ATOM 843 C C . SER A 1 103 ? -27.972 -2.633 9.430 1.00 98.44 103 SER A C 1
ATOM 845 O O . SER A 1 103 ? -28.640 -1.821 10.067 1.00 98.44 103 SER A O 1
ATOM 847 N N . GLU A 1 104 ? -28.519 -3.699 8.846 1.00 98.25 104 GLU A N 1
ATOM 848 C CA . GLU A 1 104 ? -29.949 -4.016 8.938 1.00 98.25 104 GLU A CA 1
ATOM 849 C C . GLU A 1 104 ? -30.331 -4.551 10.321 1.00 98.25 104 GLU A C 1
ATOM 851 O O . GLU A 1 104 ? -31.379 -4.205 10.867 1.00 98.25 104 GLU A O 1
ATOM 856 N N . ARG A 1 105 ? -29.470 -5.387 10.910 1.00 97.81 105 ARG A N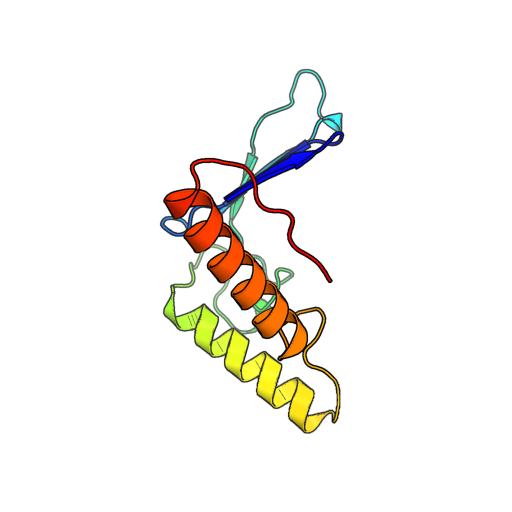 1
ATOM 857 C CA . ARG A 1 105 ? -29.734 -6.048 12.195 1.00 97.81 105 ARG A CA 1
ATOM 858 C C . ARG A 1 105 ? -29.405 -5.181 13.408 1.00 97.81 105 ARG A C 1
ATOM 860 O O . ARG A 1 105 ? -29.908 -5.453 14.497 1.00 97.81 105 ARG A O 1
ATOM 867 N N . GLY A 1 106 ? -28.530 -4.188 13.254 1.00 98.19 106 GLY A N 1
ATOM 868 C CA . GLY A 1 106 ? -27.990 -3.404 14.368 1.00 98.19 106 GLY A CA 1
ATOM 869 C C . GLY A 1 106 ? -27.106 -4.227 15.314 1.00 98.19 106 GLY A C 1
ATOM 870 O O . GLY A 1 106 ? -26.960 -3.884 16.486 1.00 98.19 106 GLY A O 1
ATOM 871 N N . THR A 1 107 ? -26.540 -5.336 14.832 1.00 98.06 107 THR A N 1
ATOM 872 C CA . THR A 1 107 ? -25.720 -6.263 15.625 1.00 98.06 107 THR A CA 1
ATOM 873 C C . THR A 1 107 ? -24.517 -6.734 14.827 1.00 98.06 107 THR A C 1
ATOM 875 O O . THR A 1 107 ? -24.606 -6.863 13.612 1.00 98.06 107 THR A O 1
ATOM 878 N N . TRP A 1 108 ? -23.437 -7.102 15.517 1.00 97.69 108 TRP A N 1
ATOM 879 C CA . TRP A 1 108 ? -22.279 -7.737 14.890 1.00 97.69 108 TRP A CA 1
ATOM 880 C C . TRP A 1 108 ? -22.659 -8.997 14.102 1.00 97.69 108 TRP A C 1
ATOM 882 O O . TRP A 1 108 ? -23.425 -9.837 14.579 1.00 97.69 108 TRP A O 1
ATOM 892 N N . VAL A 1 109 ? -22.061 -9.135 12.919 1.00 97.44 109 VAL A N 1
ATOM 893 C CA . VAL A 1 109 ? -22.165 -10.307 12.044 1.00 97.44 109 VAL A CA 1
ATOM 894 C C . VAL A 1 109 ? -20.774 -10.914 11.898 1.00 97.44 109 VAL A C 1
ATOM 896 O O . VAL A 1 109 ? -19.801 -10.208 11.629 1.00 97.44 109 VAL A O 1
ATOM 899 N N . SER A 1 110 ? -20.663 -12.223 12.120 1.00 96.00 110 SER A N 1
ATOM 900 C CA . SER A 1 110 ? -19.409 -12.951 11.925 1.00 96.00 110 SER A CA 1
ATOM 901 C C . SER A 1 110 ? -19.193 -13.245 10.447 1.00 96.00 110 SER A C 1
ATOM 903 O O . SER A 1 110 ? -20.099 -13.713 9.766 1.00 96.00 110 SER A O 1
ATOM 905 N N . ILE A 1 111 ? -17.971 -13.024 9.974 1.00 94.25 111 ILE A N 1
ATOM 906 C CA . ILE A 1 111 ? -17.564 -13.359 8.610 1.00 94.25 111 ILE A CA 1
ATOM 907 C C . ILE A 1 111 ? -16.982 -14.769 8.653 1.00 94.25 111 ILE A C 1
ATOM 909 O O . ILE A 1 111 ? -16.003 -15.006 9.361 1.00 94.25 111 ILE A O 1
ATOM 913 N N . THR A 1 112 ? -17.599 -15.705 7.942 1.00 80.19 112 THR A N 1
ATOM 914 C CA . THR A 1 112 ? -17.113 -17.082 7.815 1.00 80.19 112 THR A CA 1
ATOM 915 C C . THR A 1 112 ? -16.200 -17.235 6.595 1.00 80.19 112 THR A C 1
ATOM 917 O O . THR A 1 112 ? -16.399 -16.590 5.559 1.00 80.19 112 THR A O 1
ATOM 920 N N . ASP A 1 113 ? -15.168 -18.071 6.744 1.00 61.50 113 ASP A N 1
ATOM 921 C CA . ASP A 1 113 ? -14.243 -18.459 5.668 1.00 61.50 113 ASP A CA 1
ATOM 922 C C . ASP A 1 113 ? -14.884 -19.422 4.649 1.00 61.50 113 ASP A C 1
ATOM 924 O O . ASP A 1 113 ? -15.843 -20.148 4.993 1.00 61.50 113 ASP A O 1
#

Sequence (113 aa):
IEVNGSEGSIRFDLERINELEVHLAKDGELSGFRRILVTQRTHPYLRFWWPPGHVLGWEHTFTHEVYHFLTRLAEGKDVAPEAANFRDGLRVMRIIEAIAESSERGTWVSITD

Solvent-accessible surface area (backbone atoms only — not comparable to full-atom values): 6819 Å² total; per-residue (Å²): 93,75,49,82,56,96,62,29,36,41,38,44,47,78,96,45,70,41,44,40,34,41,27,43,53,88,52,53,97,76,47,53,76,44,80,41,72,70,26,43,60,87,43,88,76,30,67,80,62,61,63,67,84,52,80,74,59,78,73,52,57,58,54,52,49,53,50,51,50,54,51,22,57,75,68,74,47,72,56,60,90,86,42,84,52,71,67,55,51,51,53,53,51,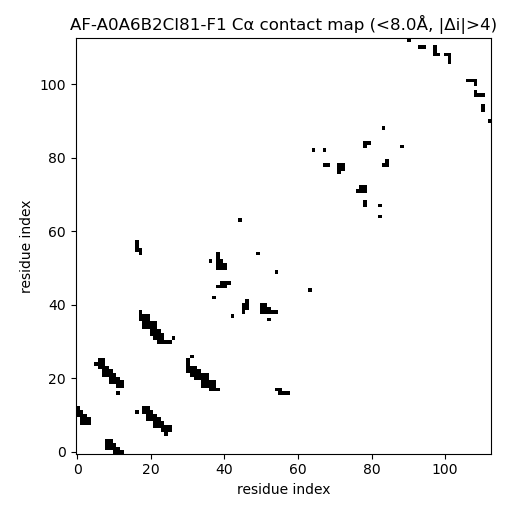51,53,54,50,38,52,55,52,20,67,75,68,75,45,93,59,86,83,80,134

Secondary structure (DSSP, 8-state):
-EEEETTEEEEE-GGGTTEEEEEEGGGGGG--PEEEES--TTSTTGGGSPPTT----HHHHHHHHHHHHHHHHHHT---TTTS--HHHHHHHHHHHHHHHHHHHHTS--PPP-

Mean predicted aligned error: 3.55 Å

Radius of gyration: 18.69 Å; Cα contacts (8 Å, |Δi|>4): 116; chains: 1; bounding box: 45×32×43 Å

pLDDT: mean 96.25, std 4.25, range [61.5, 98.5]